Protein AF-A0AA39WQ85-F1 (afdb_monomer_lite)

pLDDT: mean 79.16, std 16.24, range [40.78, 96.5]

Foldseek 3Di:
DPPCPPPDDAAPDDPDQDWDDDPPDIDHGDGCVPCVVVVLVVCVPPPCSCVPPPDDPDPDD

Structure (mmCIF, N/CA/C/O backbone):
data_AF-A0AA39WQ85-F1
#
_entry.id   AF-A0AA39WQ85-F1
#
loop_
_atom_site.group_PDB
_atom_site.id
_atom_site.type_symbol
_atom_site.label_atom_id
_atom_site.label_alt_id
_atom_site.label_comp_id
_atom_site.label_asym_id
_atom_site.label_entity_id
_atom_site.label_seq_id
_atom_site.pdbx_PDB_ins_code
_atom_site.Cartn_x
_atom_site.Cartn_y
_atom_site.Cartn_z
_atom_site.occupancy
_atom_site.B_iso_or_equiv
_atom_site.auth_seq_id
_atom_site.auth_comp_id
_atom_site.auth_asym_id
_atom_site.auth_atom_id
_atom_site.pdbx_PDB_model_num
ATOM 1 N N . MET A 1 1 ? -15.971 -7.577 21.216 1.00 40.78 1 MET A N 1
ATOM 2 C CA . MET A 1 1 ? -14.536 -7.260 21.339 1.00 40.78 1 MET A CA 1
ATOM 3 C C . MET A 1 1 ? -14.309 -6.063 20.449 1.00 40.78 1 MET A C 1
ATOM 5 O O . MET A 1 1 ? -14.585 -6.161 19.263 1.00 40.78 1 MET A O 1
ATOM 9 N N . ASP A 1 2 ? -14.015 -4.918 21.055 1.00 43.16 2 ASP A N 1
ATOM 10 C CA . ASP A 1 2 ? -13.925 -3.636 20.362 1.00 43.16 2 ASP A CA 1
ATOM 11 C C . ASP A 1 2 ? -12.615 -3.600 19.560 1.00 43.16 2 ASP A C 1
ATOM 13 O O . ASP A 1 2 ? -11.530 -3.568 20.132 1.00 43.16 2 ASP A O 1
ATOM 17 N N . ASP A 1 3 ? -12.727 -3.674 18.234 1.00 52.28 3 ASP A N 1
ATOM 18 C CA . ASP A 1 3 ? -11.631 -3.749 17.247 1.00 52.28 3 ASP A CA 1
ATOM 19 C C . ASP A 1 3 ? -10.855 -2.413 17.118 1.00 52.28 3 ASP A C 1
ATOM 21 O O . ASP A 1 3 ? -10.113 -2.170 16.170 1.00 52.28 3 ASP A O 1
ATOM 25 N N . THR A 1 4 ? -11.056 -1.486 18.062 1.00 52.97 4 THR A N 1
ATOM 26 C CA . THR A 1 4 ? -10.378 -0.183 18.119 1.00 52.97 4 THR A CA 1
ATOM 27 C C . THR A 1 4 ? -9.089 -0.215 18.940 1.00 52.97 4 THR A C 1
ATOM 29 O O . THR A 1 4 ? -8.272 0.701 18.829 1.00 52.97 4 THR A O 1
ATOM 32 N N . SER A 1 5 ? -8.848 -1.265 19.734 1.00 51.53 5 SER A N 1
ATOM 33 C CA . SER A 1 5 ? -7.685 -1.342 20.631 1.00 51.53 5 SER A CA 1
ATOM 34 C C . SER A 1 5 ? -6.342 -1.604 19.936 1.00 51.53 5 SER A C 1
ATOM 36 O O . SER A 1 5 ? -5.303 -1.422 20.569 1.00 51.53 5 SER A O 1
ATOM 38 N N . GLU A 1 6 ? -6.332 -2.003 18.659 1.00 52.53 6 GLU A N 1
ATOM 39 C CA . GLU A 1 6 ? -5.100 -2.315 17.908 1.00 52.53 6 GLU A CA 1
ATOM 40 C C . GLU A 1 6 ? -4.567 -1.126 17.082 1.00 52.53 6 GLU A C 1
ATOM 42 O O . GLU A 1 6 ? -3.462 -1.180 16.545 1.00 52.53 6 GLU A O 1
ATOM 47 N N . ILE A 1 7 ? -5.287 0.004 17.028 1.00 54.34 7 ILE A N 1
ATOM 48 C CA . ILE A 1 7 ? -4.807 1.235 16.373 1.00 54.34 7 ILE A CA 1
ATOM 49 C C . ILE A 1 7 ? -3.917 2.016 17.350 1.00 54.34 7 ILE A C 1
ATOM 51 O O . ILE A 1 7 ? -4.199 3.146 17.744 1.00 54.34 7 ILE A O 1
ATOM 55 N N . LYS A 1 8 ? -2.834 1.386 17.807 1.00 51.78 8 LYS A N 1
ATOM 56 C CA . LYS A 1 8 ? -1.808 2.024 18.636 1.00 51.78 8 LYS A CA 1
ATOM 57 C C . LYS A 1 8 ? -0.458 1.873 17.940 1.00 51.78 8 LYS A C 1
ATOM 59 O O . LYS A 1 8 ? 0.128 0.800 17.944 1.00 51.78 8 LYS A O 1
ATOM 64 N N . ASN A 1 9 ? 0.006 2.998 17.389 1.00 51.22 9 ASN A N 1
ATOM 65 C CA . ASN A 1 9 ? 1.300 3.259 16.742 1.00 51.22 9 ASN A CA 1
ATOM 66 C C . ASN A 1 9 ? 1.413 2.842 15.262 1.00 51.22 9 ASN A C 1
ATOM 68 O O . ASN A 1 9 ? 1.838 1.738 14.944 1.00 51.22 9 ASN A O 1
ATOM 72 N N . GLY A 1 10 ? 1.111 3.774 14.344 1.00 54.59 10 GLY A N 1
ATOM 73 C CA . GLY A 1 10 ? 1.512 3.656 12.929 1.00 54.59 10 GLY A CA 1
ATOM 74 C C . GLY A 1 10 ? 0.606 4.346 11.903 1.00 54.59 10 GLY A C 1
ATOM 75 O O . GLY A 1 10 ? 1.002 4.524 10.756 1.00 54.5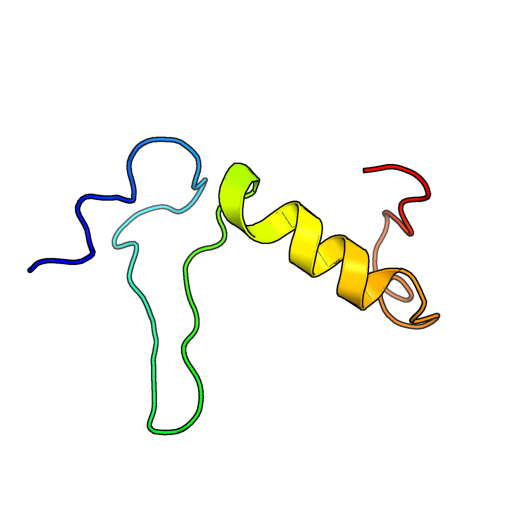9 10 GLY A O 1
ATOM 76 N N . THR A 1 11 ? -0.603 4.747 12.288 1.00 56.53 11 THR A N 1
ATOM 77 C CA . THR A 1 11 ? -1.561 5.425 11.404 1.00 56.53 11 THR A CA 1
ATOM 78 C C . THR A 1 11 ? -1.457 6.943 11.542 1.00 56.53 11 THR A C 1
A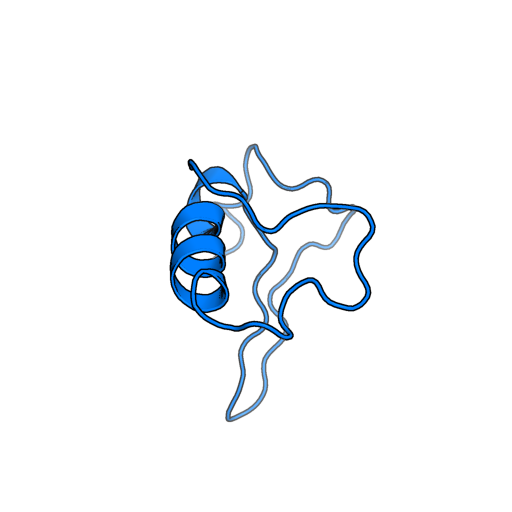TOM 80 O O . THR A 1 11 ? -1.788 7.484 12.592 1.00 56.53 11 THR A O 1
ATOM 83 N N . ASN A 1 12 ? -1.088 7.641 10.462 1.00 62.88 12 ASN A N 1
ATOM 84 C CA . ASN A 1 12 ? -1.111 9.113 10.361 1.00 62.88 12 ASN A CA 1
ATOM 85 C C . ASN A 1 12 ? -2.541 9.694 10.235 1.00 62.88 12 ASN A C 1
ATOM 87 O O . ASN A 1 12 ? -2.728 10.786 9.704 1.00 62.88 12 ASN A O 1
ATOM 91 N N . PHE A 1 13 ? -3.568 8.953 10.653 1.00 61.69 13 PHE A N 1
ATOM 92 C CA . PHE A 1 13 ? -4.962 9.364 10.513 1.00 61.69 13 PHE A CA 1
ATOM 93 C C . PHE A 1 13 ? -5.426 10.127 11.760 1.00 61.69 13 PHE A C 1
ATOM 95 O O . PHE A 1 13 ? -5.262 9.652 12.884 1.00 61.69 13 PHE A O 1
ATOM 102 N N . CYS A 1 14 ? -6.040 11.295 11.558 1.00 61.19 14 CYS A N 1
ATOM 103 C CA . CYS A 1 14 ? -6.692 12.070 12.615 1.00 61.19 14 CYS A CA 1
ATOM 104 C C . CYS A 1 14 ? -8.133 11.569 12.853 1.00 61.19 14 CYS A C 1
ATOM 106 O O . CYS A 1 14 ? -8.812 11.145 11.921 1.00 61.19 14 CYS A O 1
ATOM 108 N N . PHE A 1 15 ? -8.576 11.590 14.114 1.00 59.47 15 PHE A N 1
ATOM 109 C CA . PHE A 1 15 ? -9.767 10.895 14.628 1.00 59.47 15 PHE A CA 1
ATOM 110 C C . PHE A 1 15 ? -11.135 11.373 14.083 1.00 59.47 15 PHE A C 1
ATOM 112 O O . PHE A 1 15 ? -11.279 12.553 13.762 1.00 59.47 15 PHE A O 1
ATOM 119 N N . PRO A 1 16 ? -12.168 10.491 14.111 1.00 64.62 16 PRO A N 1
ATOM 120 C CA . PRO A 1 16 ? -12.113 9.099 14.572 1.00 64.62 16 PRO A CA 1
ATOM 121 C C . PRO A 1 16 ? -11.698 8.112 13.477 1.00 64.62 16 PRO A C 1
ATOM 123 O O . PRO A 1 16 ? -12.308 8.030 12.412 1.00 64.62 16 PRO A O 1
ATOM 126 N N . VAL A 1 17 ? -10.671 7.315 13.782 1.00 74.25 17 VAL A N 1
ATOM 127 C CA . VAL A 1 17 ? -10.186 6.246 12.907 1.00 74.25 17 VAL A CA 1
ATOM 128 C C . VAL A 1 17 ? -11.101 5.031 13.071 1.00 74.25 17 VAL A C 1
ATOM 130 O O . VAL A 1 17 ? -11.162 4.440 14.146 1.00 74.25 17 VAL A O 1
ATOM 133 N N . ARG A 1 18 ? -11.834 4.667 12.015 1.00 79.69 18 ARG A N 1
ATOM 134 C CA . ARG A 1 18 ? -12.758 3.523 12.004 1.00 79.69 18 ARG A CA 1
ATOM 135 C C . ARG A 1 18 ? -12.736 2.803 10.664 1.00 79.69 18 ARG A C 1
ATOM 137 O O . ARG A 1 18 ? -12.408 3.405 9.644 1.00 79.69 18 ARG A O 1
ATOM 144 N N . CYS A 1 19 ? -13.138 1.536 10.668 1.00 86.88 19 CYS A N 1
ATOM 145 C CA . CYS A 1 19 ? -13.444 0.832 9.428 1.00 86.88 19 CYS A CA 1
ATOM 146 C C . CYS A 1 19 ? -14.741 1.382 8.815 1.00 86.88 19 CYS A C 1
ATOM 148 O O . CYS A 1 19 ? -15.682 1.731 9.538 1.00 86.88 19 CYS A O 1
ATOM 150 N N . LEU A 1 20 ? -14.785 1.440 7.486 1.00 88.38 20 LEU A N 1
ATOM 151 C CA . LEU A 1 20 ? -16.000 1.694 6.712 1.00 88.38 20 LEU A CA 1
ATOM 152 C C . LEU A 1 20 ? -16.358 0.402 5.987 1.00 88.38 20 LEU A C 1
ATOM 154 O O . LEU A 1 20 ? -15.481 -0.207 5.385 1.00 88.38 20 LEU A O 1
ATOM 158 N N . GLU A 1 21 ? -17.608 -0.037 6.048 1.00 94.56 21 GLU A N 1
ATOM 159 C CA . GLU A 1 21 ? -18.003 -1.312 5.448 1.00 94.56 21 GLU A CA 1
ATOM 160 C C . GLU A 1 21 ? -19.433 -1.288 4.917 1.00 94.56 21 GLU A C 1
ATOM 162 O O . GLU A 1 21 ? -20.290 -0.560 5.424 1.00 94.56 21 GLU A O 1
ATOM 167 N N . ASP A 1 22 ? -19.663 -2.096 3.887 1.00 94.44 22 ASP A N 1
ATOM 168 C CA . ASP A 1 22 ? -20.977 -2.477 3.381 1.00 94.44 22 ASP A CA 1
ATOM 169 C C . ASP A 1 22 ? -21.064 -4.012 3.244 1.00 94.44 22 ASP A C 1
ATOM 171 O O . ASP A 1 22 ? -20.204 -4.747 3.728 1.00 94.44 22 ASP A O 1
ATOM 175 N N . GLY A 1 23 ? -22.110 -4.529 2.590 1.00 96.50 23 GLY A N 1
ATOM 176 C CA . GLY A 1 23 ? -22.303 -5.976 2.424 1.00 96.50 23 GLY A CA 1
ATOM 177 C C . GLY A 1 23 ? -21.279 -6.690 1.526 1.00 96.50 23 GLY A C 1
ATOM 178 O O . GLY A 1 23 ? -21.411 -7.896 1.322 1.00 96.50 23 GLY A O 1
ATOM 179 N N . ARG A 1 24 ? -20.309 -5.980 0.938 1.00 95.50 24 ARG A N 1
ATOM 180 C CA . ARG A 1 24 ? -19.328 -6.524 -0.016 1.00 95.50 24 ARG A CA 1
ATOM 181 C C . ARG A 1 24 ? -17.894 -6.099 0.274 1.00 95.50 24 ARG A C 1
ATOM 183 O O . ARG A 1 24 ? -16.982 -6.876 0.004 1.00 95.50 24 ARG A O 1
ATOM 190 N N . ILE A 1 25 ? -17.680 -4.880 0.756 1.00 95.19 25 ILE A N 1
ATOM 191 C CA . ILE A 1 25 ? -16.355 -4.275 0.888 1.00 95.19 25 ILE A CA 1
ATOM 192 C C . ILE A 1 25 ? -16.183 -3.717 2.296 1.00 95.19 25 ILE A C 1
ATOM 194 O O . ILE A 1 25 ? -17.081 -3.095 2.859 1.00 95.19 25 ILE A O 1
ATOM 198 N N . LYS A 1 26 ? -14.977 -3.897 2.834 1.00 93.62 26 LYS A N 1
ATOM 199 C CA . LYS A 1 26 ? -14.515 -3.276 4.072 1.00 93.62 26 LYS A CA 1
ATOM 200 C C . LYS A 1 26 ? -13.243 -2.485 3.795 1.00 93.62 26 LYS A C 1
ATOM 202 O O . LYS A 1 26 ? -12.234 -3.043 3.374 1.00 93.62 26 LYS A O 1
ATOM 207 N N . LEU A 1 27 ? -13.294 -1.186 4.052 1.00 90.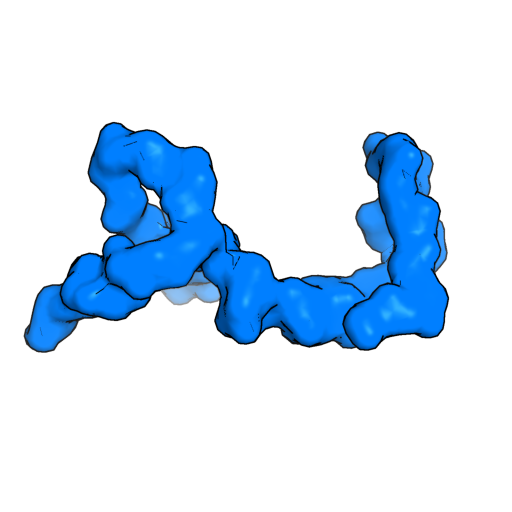00 27 LEU A N 1
ATOM 208 C CA . LEU A 1 27 ? -12.153 -0.286 4.025 1.00 90.00 27 LEU A CA 1
ATOM 209 C C . LEU A 1 27 ? -11.583 -0.180 5.436 1.00 90.00 27 LEU A C 1
ATOM 211 O O . LEU A 1 27 ? -12.263 0.261 6.368 1.00 90.00 27 LEU A O 1
ATOM 215 N N . VAL A 1 28 ? -10.325 -0.585 5.579 1.00 88.88 28 VAL A N 1
ATOM 216 C CA . VAL A 1 28 ? -9.590 -0.522 6.842 1.00 88.88 28 VAL A CA 1
ATOM 217 C C . VAL A 1 28 ? -8.554 0.603 6.795 1.00 88.88 28 VAL A C 1
ATOM 219 O O . VAL A 1 28 ? -7.952 0.838 5.744 1.00 88.88 28 VAL A O 1
ATOM 222 N N . PRO A 1 29 ? -8.309 1.300 7.917 1.00 87.31 29 PRO A N 1
ATOM 223 C CA . PRO A 1 29 ? -7.215 2.257 8.019 1.00 87.31 29 PRO A CA 1
ATOM 224 C C . PRO A 1 29 ? -5.875 1.621 7.642 1.00 87.31 29 PRO A C 1
ATOM 226 O O . PRO A 1 29 ? -5.518 0.541 8.120 1.00 87.31 29 PRO A O 1
ATOM 229 N N . PHE A 1 30 ? -5.111 2.301 6.790 1.00 85.00 30 PHE A N 1
ATOM 230 C CA . PHE A 1 30 ? -3.857 1.754 6.290 1.00 85.00 30 PHE A CA 1
ATOM 231 C C . PHE A 1 30 ? -2.738 1.854 7.339 1.00 85.00 30 PHE A C 1
ATOM 233 O O . PHE A 1 30 ? -2.257 2.941 7.649 1.00 85.00 30 PHE A O 1
ATOM 240 N N . SER A 1 31 ? -2.297 0.706 7.859 1.00 85.38 31 SER A N 1
ATOM 241 C CA . SER A 1 31 ? -1.031 0.543 8.583 1.00 85.38 31 SER A CA 1
ATOM 242 C C . SER A 1 31 ? 0.078 0.063 7.641 1.00 85.38 31 SER A C 1
ATOM 244 O O . SER A 1 31 ? -0.046 -1.008 7.046 1.00 85.38 31 SER A O 1
ATOM 246 N N . ILE A 1 32 ? 1.178 0.821 7.542 1.00 84.56 32 ILE A N 1
ATOM 247 C CA . ILE A 1 32 ? 2.348 0.454 6.721 1.00 84.56 32 ILE A CA 1
ATOM 248 C C . ILE A 1 32 ? 2.906 -0.906 7.162 1.00 84.56 32 ILE A C 1
ATOM 250 O O . ILE A 1 32 ? 3.082 -1.789 6.331 1.00 84.56 32 ILE A O 1
ATOM 254 N N . ALA A 1 33 ? 3.101 -1.106 8.471 1.00 86.00 33 ALA A N 1
ATOM 255 C CA . ALA A 1 33 ? 3.670 -2.340 9.018 1.00 86.00 33 ALA A CA 1
ATOM 256 C C . ALA A 1 33 ? 2.828 -3.590 8.705 1.00 86.00 33 ALA A C 1
ATOM 258 O O . ALA A 1 33 ? 3.367 -4.687 8.613 1.00 86.00 33 ALA A O 1
ATOM 259 N N . LYS A 1 34 ? 1.509 -3.424 8.540 1.00 86.81 34 LYS A N 1
ATOM 260 C CA . LYS A 1 34 ? 0.577 -4.532 8.295 1.00 86.81 34 LYS A CA 1
ATOM 261 C C . LYS A 1 34 ? 0.300 -4.772 6.813 1.00 86.81 34 LYS A C 1
ATOM 263 O O . LYS A 1 34 ? 0.126 -5.915 6.413 1.00 86.81 34 LYS A O 1
ATOM 268 N N . HIS A 1 35 ? 0.206 -3.713 6.011 1.00 89.50 35 HIS A N 1
ATOM 269 C CA . HIS A 1 35 ? -0.374 -3.801 4.668 1.00 89.50 35 HIS A CA 1
ATOM 270 C C . HIS A 1 35 ? 0.617 -3.532 3.531 1.00 89.50 35 HIS A C 1
ATOM 272 O O . HIS A 1 35 ? 0.306 -3.877 2.392 1.00 89.50 35 HIS A O 1
ATOM 278 N N . ALA A 1 36 ? 1.781 -2.923 3.796 1.00 89.06 36 ALA A N 1
ATOM 279 C CA . ALA A 1 36 ? 2.697 -2.495 2.734 1.00 89.06 36 ALA A CA 1
ATOM 280 C C . ALA A 1 36 ? 3.138 -3.658 1.834 1.00 89.06 36 ALA A C 1
ATOM 282 O O . ALA A 1 36 ? 3.029 -3.548 0.617 1.00 89.06 36 ALA A O 1
ATOM 283 N N . GLN A 1 37 ? 3.533 -4.791 2.425 1.00 90.94 37 GLN A N 1
ATOM 284 C CA . GLN A 1 37 ? 3.951 -5.977 1.673 1.00 90.94 37 GLN A CA 1
ATOM 285 C C . GLN A 1 37 ? 2.866 -6.440 0.691 1.00 90.94 37 GLN A C 1
ATOM 287 O O . GLN A 1 37 ? 3.130 -6.591 -0.496 1.00 90.94 37 GLN A O 1
ATOM 292 N N . THR A 1 38 ? 1.622 -6.583 1.162 1.00 90.94 38 THR A N 1
ATOM 293 C CA . THR A 1 38 ? 0.496 -6.998 0.316 1.00 90.94 38 THR A CA 1
ATOM 294 C C . THR A 1 38 ? 0.238 -6.006 -0.814 1.00 90.94 38 THR A C 1
ATOM 296 O O . THR A 1 38 ? 0.022 -6.433 -1.945 1.00 90.94 38 THR A O 1
ATOM 299 N N . VAL A 1 39 ? 0.279 -4.698 -0.545 1.00 89.75 39 VAL A N 1
ATOM 300 C CA . VAL A 1 39 ? 0.104 -3.674 -1.589 1.00 89.75 39 VAL A CA 1
ATOM 301 C C . VAL A 1 39 ? 1.212 -3.765 -2.637 1.00 89.75 39 VAL A C 1
ATOM 303 O O . VAL A 1 39 ? 0.922 -3.749 -3.833 1.00 89.75 39 VAL A O 1
ATOM 306 N N . PHE A 1 40 ? 2.470 -3.904 -2.221 1.00 90.44 40 PHE A N 1
ATOM 307 C CA . PHE A 1 40 ? 3.587 -4.009 -3.157 1.00 90.44 40 PHE A CA 1
ATOM 308 C C . PHE A 1 40 ? 3.549 -5.300 -3.971 1.00 90.44 40 PHE A C 1
ATOM 310 O O . PHE A 1 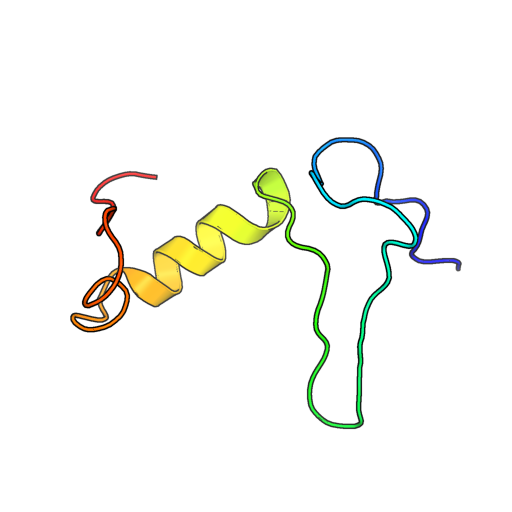40 ? 3.770 -5.248 -5.175 1.00 90.44 40 PHE A O 1
ATOM 317 N N . ASP A 1 41 ? 3.192 -6.435 -3.368 1.00 90.69 41 ASP A N 1
ATOM 318 C CA . ASP A 1 41 ? 3.059 -7.701 -4.094 1.00 90.69 41 ASP A CA 1
ATOM 319 C C . ASP A 1 41 ? 1.964 -7.644 -5.170 1.00 90.69 41 ASP A C 1
ATOM 321 O O . ASP A 1 41 ? 2.173 -8.150 -6.268 1.00 90.69 41 ASP A O 1
ATOM 325 N N . HIS A 1 42 ? 0.831 -6.987 -4.900 1.00 90.00 42 HIS A N 1
ATOM 326 C CA . HIS A 1 42 ? -0.270 -6.878 -5.870 1.00 90.00 42 HIS A CA 1
ATOM 327 C C . HIS A 1 42 ? -0.028 -5.835 -6.964 1.00 90.00 42 HIS A C 1
ATOM 329 O O . HIS A 1 42 ? -0.633 -5.920 -8.027 1.00 90.00 42 HIS A O 1
ATOM 335 N N . THR A 1 43 ? 0.827 -4.843 -6.709 1.00 91.38 43 THR A N 1
ATOM 336 C CA . THR A 1 43 ? 1.124 -3.768 -7.673 1.00 91.38 43 THR A CA 1
ATOM 337 C C . THR A 1 43 ? 2.416 -3.993 -8.451 1.00 91.38 43 THR A C 1
ATOM 339 O O . THR A 1 43 ? 2.694 -3.234 -9.374 1.00 91.38 43 THR A O 1
ATOM 342 N N . ARG A 1 44 ? 3.205 -5.021 -8.104 1.00 88.38 44 ARG A N 1
ATOM 343 C CA . ARG A 1 44 ? 4.518 -5.306 -8.705 1.00 88.38 44 ARG A CA 1
ATOM 344 C C . ARG A 1 44 ? 4.448 -5.494 -10.219 1.00 88.38 44 ARG A C 1
ATOM 346 O O . ARG A 1 44 ? 5.251 -4.906 -10.936 1.00 88.38 44 ARG A O 1
ATOM 353 N N . ASP A 1 45 ? 3.501 -6.307 -10.674 1.00 88.06 45 ASP A N 1
ATOM 354 C CA . ASP A 1 45 ? 3.416 -6.742 -12.073 1.00 88.06 45 ASP A CA 1
ATOM 355 C C . ASP A 1 45 ? 2.361 -5.962 -12.879 1.00 88.06 45 ASP A C 1
ATOM 357 O O . ASP A 1 45 ? 2.155 -6.240 -14.060 1.00 88.06 45 ASP A O 1
ATOM 361 N N . ASP A 1 46 ? 1.690 -4.983 -12.260 1.00 90.00 46 ASP A N 1
ATOM 362 C CA . ASP A 1 46 ? 0.701 -4.136 -12.928 1.00 90.00 46 ASP A CA 1
ATOM 363 C C . ASP A 1 46 ? 1.380 -2.885 -13.528 1.00 90.00 46 ASP A C 1
ATOM 365 O O . ASP A 1 46 ? 1.773 -1.975 -12.787 1.00 90.00 46 ASP A O 1
ATOM 369 N N . PRO A 1 47 ? 1.492 -2.779 -14.868 1.00 85.69 47 PRO A N 1
ATOM 370 C CA . PRO A 1 47 ? 2.134 -1.640 -15.524 1.00 85.69 47 PRO A CA 1
ATOM 371 C C . PRO A 1 47 ? 1.370 -0.320 -15.337 1.00 85.69 47 PRO A C 1
ATOM 373 O O . PRO A 1 47 ? 1.923 0.749 -15.599 1.00 85.69 47 PRO A O 1
ATOM 376 N N . HIS A 1 48 ? 0.114 -0.365 -14.890 1.00 92.69 48 HIS A N 1
ATOM 377 C CA . HIS A 1 48 ? -0.716 0.814 -14.667 1.00 92.69 48 HIS A CA 1
ATOM 378 C C . HIS A 1 48 ? -0.718 1.297 -13.213 1.00 92.69 48 HIS A C 1
ATOM 380 O O . HIS A 1 48 ? -1.105 2.443 -12.973 1.00 92.69 48 HIS A O 1
ATOM 386 N N . ALA A 1 49 ? -0.239 0.494 -12.255 1.00 91.19 49 ALA A N 1
ATOM 387 C CA . ALA A 1 49 ? -0.377 0.780 -10.822 1.00 91.19 49 ALA A CA 1
ATOM 388 C C . ALA A 1 49 ? 0.245 2.125 -10.397 1.00 91.19 49 ALA A C 1
ATOM 390 O O . ALA A 1 49 ? -0.247 2.788 -9.486 1.00 91.19 49 ALA A O 1
ATOM 391 N N . TYR A 1 50 ? 1.305 2.547 -11.092 1.00 91.69 50 TYR A N 1
ATOM 392 C CA . TYR A 1 50 ? 2.043 3.784 -10.818 1.00 91.69 50 TYR A CA 1
ATOM 393 C C . TYR A 1 50 ? 1.950 4.813 -11.954 1.00 91.69 50 TYR A C 1
ATOM 395 O O . TYR A 1 50 ? 2.611 5.845 -11.896 1.00 91.69 50 TYR A O 1
ATOM 403 N N . ALA A 1 51 ? 1.111 4.589 -12.975 1.00 94.75 51 ALA A N 1
ATOM 404 C CA . ALA A 1 51 ? 1.076 5.415 -14.192 1.00 94.75 51 ALA A CA 1
ATOM 405 C C . ALA A 1 51 ?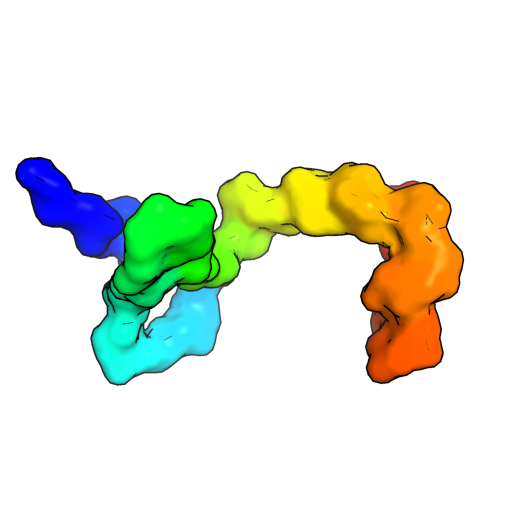 0.762 6.905 -13.945 1.00 94.75 51 ALA A C 1
ATOM 407 O O . ALA A 1 51 ? 1.097 7.760 -14.764 1.00 94.75 51 ALA A O 1
ATOM 408 N N . HIS A 1 52 ? 0.118 7.217 -12.820 1.00 94.94 52 HIS A N 1
ATOM 409 C CA . HIS A 1 52 ? -0.279 8.573 -12.432 1.00 94.94 52 HIS A CA 1
ATOM 410 C C . HIS A 1 52 ? 0.312 9.012 -11.085 1.00 94.94 52 HIS A C 1
ATOM 412 O O . HIS A 1 52 ? -0.153 9.989 -10.498 1.00 94.94 52 HIS A O 1
ATOM 418 N N . LEU A 1 53 ? 1.317 8.295 -10.581 1.00 90.62 53 LEU A N 1
ATOM 419 C CA . LEU A 1 53 ? 1.992 8.602 -9.323 1.00 90.62 53 LEU A CA 1
ATOM 420 C C . LEU A 1 53 ? 3.397 9.141 -9.606 1.00 90.62 53 LEU A C 1
ATOM 422 O O . LEU A 1 53 ? 4.065 8.720 -10.543 1.00 90.62 53 LEU A O 1
ATOM 426 N N . SER A 1 54 ? 3.865 10.081 -8.783 1.00 93.75 54 SER A N 1
ATOM 427 C CA . SER A 1 54 ? 5.224 10.642 -8.878 1.00 93.75 54 SER A CA 1
ATOM 428 C C . SER A 1 54 ? 6.301 9.747 -8.247 1.00 93.75 54 SER A C 1
ATOM 430 O O . SER A 1 54 ? 7.443 10.172 -8.080 1.00 93.75 54 SER A O 1
ATOM 432 N N . PHE A 1 55 ? 5.935 8.528 -7.854 1.00 88.00 55 PHE A N 1
ATOM 433 C CA . PHE A 1 55 ? 6.766 7.571 -7.133 1.00 88.00 55 PHE A CA 1
ATOM 434 C C . PHE A 1 55 ? 6.433 6.140 -7.563 1.00 88.00 55 PHE A C 1
ATOM 436 O O . PHE A 1 55 ? 5.364 5.888 -8.117 1.00 88.00 55 PHE A O 1
ATOM 443 N N . GLY A 1 56 ? 7.340 5.210 -7.256 1.00 87.06 56 GLY A N 1
ATOM 444 C CA . GLY A 1 56 ? 7.273 3.830 -7.733 1.00 87.06 56 GLY A CA 1
ATOM 445 C C . GLY A 1 56 ? 7.539 3.707 -9.248 1.00 87.06 56 GLY A C 1
ATOM 446 O O . GLY A 1 56 ? 7.887 4.701 -9.889 1.00 87.06 56 GLY A O 1
ATOM 447 N N . PRO A 1 57 ? 7.407 2.501 -9.831 1.00 88.44 57 PRO A N 1
ATOM 448 C CA . PRO A 1 57 ? 7.252 1.227 -9.130 1.00 88.44 57 PRO A CA 1
ATOM 449 C C . PRO A 1 57 ? 8.460 0.931 -8.231 1.00 88.44 57 PRO A C 1
ATOM 451 O O . PRO A 1 57 ? 9.578 1.369 -8.497 1.00 88.44 57 PRO A O 1
ATOM 454 N N . TYR A 1 58 ? 8.234 0.205 -7.138 1.00 83.44 58 TYR A N 1
ATOM 455 C CA . TYR A 1 58 ? 9.298 -0.164 -6.205 1.00 83.44 58 TYR A CA 1
ATOM 456 C C . TYR A 1 58 ? 9.890 -1.520 -6.595 1.00 83.44 58 TYR A C 1
ATOM 458 O O . TYR A 1 58 ? 9.178 -2.518 -6.673 1.00 83.44 58 TYR A O 1
ATOM 466 N N . THR A 1 59 ? 11.201 -1.563 -6.834 1.00 74.88 59 THR A N 1
ATOM 467 C CA . THR A 1 59 ? 11.916 -2.796 -7.214 1.00 74.88 59 THR A CA 1
ATOM 468 C C . THR A 1 59 ? 12.361 -3.632 -6.011 1.00 74.88 59 THR A C 1
ATOM 470 O O . THR A 1 59 ? 12.762 -4.780 -6.179 1.00 74.88 59 THR A O 1
ATOM 473 N N . THR A 1 60 ? 12.301 -3.068 -4.802 1.00 68.75 60 THR A N 1
ATOM 474 C CA . THR A 1 60 ? 12.677 -3.699 -3.527 1.00 68.75 60 THR A CA 1
ATOM 475 C C . THR A 1 60 ? 11.743 -3.204 -2.424 1.00 68.75 60 THR A C 1
ATOM 477 O O . THR A 1 60 ? 11.477 -2.001 -2.373 1.00 68.75 60 THR A O 1
ATOM 480 N N . VAL A 1 61 ? 11.265 -4.117 -1.571 1.00 59.41 61 VAL A N 1
ATOM 481 C CA . VAL A 1 61 ? 10.461 -3.814 -0.371 1.00 59.41 61 VAL A CA 1
ATOM 482 C C . VAL A 1 61 ? 11.364 -3.758 0.852 1.00 59.41 61 VAL A C 1
ATOM 484 O O . VAL A 1 61 ? 12.258 -4.632 0.935 1.00 59.41 61 VAL A O 1
#

Radius of gyration: 14.42 Å; chains: 1; bounding box: 35×20×37 Å

Sequence (61 aa):
MDDTSEIKNGTNFCFPVRCLEDGRIKLVPFSIAKHAQTVFDHTRDDPHAYAHLSFGPYTTV

Secondary structure (DSSP, 8-state):
--TTTT--SS--PPSP---EE-SS-EE----HHHHHHHHHHHHTT-TTTTTT-SS---S--

Organism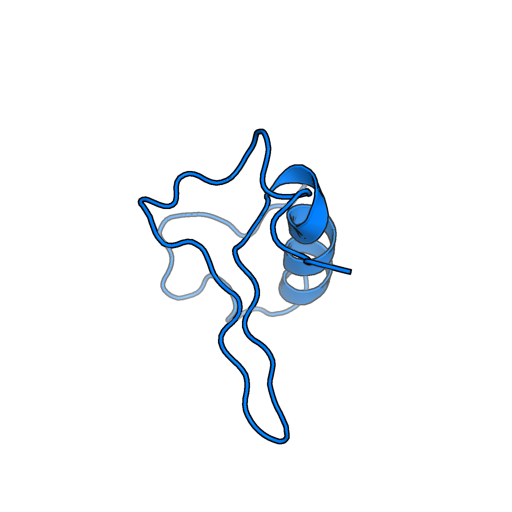: NCBI:txid314043